Protein AF-A0A920T7Y5-F1 (afdb_monomer)

Mean predicted aligned error: 17.21 Å

Foldseek 3Di:
DVVVVVVVVDDDDPPDDDDDDDDDDDDDPQQDDDPNHRPDPDDPCCVPDPVNVVLVSCVSVVNDDPVSDDDDDDDDADEPVRDDPVVQVVAPAWDQDPQRDTGRPNCCVHCPVVHVDDDDDDPDSDPVVVVVVVD

Sequence (135 aa):
MIETYLERLGHCGPEGCSVPGAIDQLVAPELPVLAGQPIVPQGPDVAADPLALEFFQRGLAEDLDPSDVFRITITSFLDAYNFDVRRVMKCCIHHVLPSGHVIPFCAYNVLYREGHLPLPTLDRPAELTADAAKN

pLDDT: mean 71.96, std 22.18, range [31.41, 95.69]

Secondary structure (DSSP, 8-state):
-HHHHHHTT----SS-----------------EETTEE----STTTTT-HHHHHHHHHHHTT---TTT-----------TTT--HHHHTT---EEE-TTS-EEEHHHIIIIITTTSSPPPPPSS--THHHHTT--

Structure (mmCIF, N/CA/C/O backbone):
data_AF-A0A920T7Y5-F1
#
_entry.id   AF-A0A920T7Y5-F1
#
loop_
_atom_site.group_PDB
_atom_site.id
_atom_site.type_symbol
_atom_site.label_atom_id
_atom_site.label_alt_id
_atom_site.label_comp_id
_atom_site.label_asym_id
_atom_site.label_entity_id
_atom_site.label_seq_id
_atom_site.pdbx_PDB_ins_code
_atom_site.Cartn_x
_atom_site.Cartn_y
_atom_site.Cartn_z
_atom_site.occupancy
_atom_site.B_iso_or_equiv
_atom_site.auth_seq_id
_atom_site.auth_comp_id
_atom_site.auth_asym_id
_atom_site.auth_atom_id
_atom_site.pdbx_PDB_model_num
ATOM 1 N N . MET A 1 1 ? 0.646 -2.146 25.318 1.00 46.41 1 MET A N 1
ATOM 2 C CA . MET A 1 1 ? -0.607 -2.544 24.631 1.00 46.41 1 MET A CA 1
ATOM 3 C C . MET A 1 1 ? -0.336 -3.153 23.252 1.00 46.41 1 MET A C 1
ATOM 5 O O . MET A 1 1 ? -0.899 -4.197 22.968 1.00 46.41 1 MET A O 1
ATOM 9 N N . ILE A 1 2 ? 0.566 -2.586 22.432 1.00 37.00 2 ILE A N 1
ATOM 10 C CA . ILE A 1 2 ? 1.035 -3.221 21.177 1.00 37.00 2 ILE A CA 1
ATOM 11 C C . ILE A 1 2 ? 1.858 -4.496 21.434 1.00 37.00 2 ILE A C 1
ATOM 13 O O . ILE A 1 2 ? 1.658 -5.492 20.749 1.00 37.00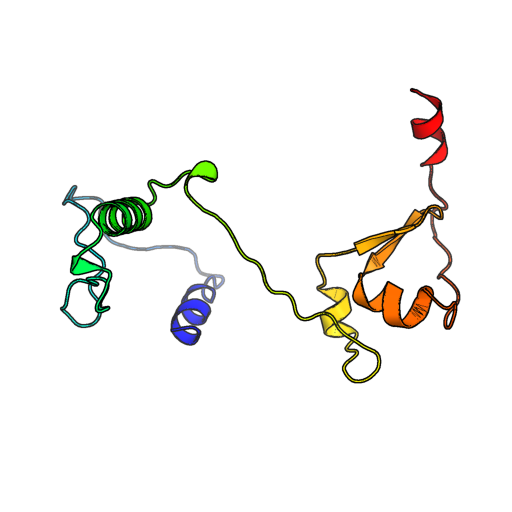 2 ILE A O 1
ATOM 17 N N . GLU A 1 3 ? 2.727 -4.503 22.449 1.00 38.19 3 GLU A N 1
ATOM 18 C CA . GLU A 1 3 ? 3.562 -5.677 22.770 1.00 38.19 3 GLU A CA 1
ATOM 19 C C . GLU A 1 3 ? 2.720 -6.901 23.167 1.00 38.19 3 GLU A C 1
ATOM 21 O O . GLU A 1 3 ? 2.929 -7.992 22.650 1.00 38.19 3 GLU A O 1
ATOM 26 N N . THR A 1 4 ? 1.661 -6.693 23.952 1.00 44.34 4 THR A N 1
ATOM 27 C CA . THR A 1 4 ? 0.722 -7.746 24.378 1.00 44.34 4 THR A CA 1
ATOM 28 C C . THR A 1 4 ? -0.064 -8.367 23.213 1.00 44.34 4 THR A C 1
ATOM 30 O O . THR A 1 4 ? -0.460 -9.529 23.274 1.00 44.34 4 THR A O 1
ATOM 33 N N . TYR A 1 5 ? -0.300 -7.608 22.135 1.00 45.44 5 TYR A N 1
ATOM 34 C CA . TYR A 1 5 ? -0.969 -8.112 20.930 1.00 45.44 5 TYR A CA 1
ATOM 35 C C . TYR A 1 5 ? -0.029 -8.980 20.081 1.00 45.44 5 TYR A C 1
ATOM 37 O O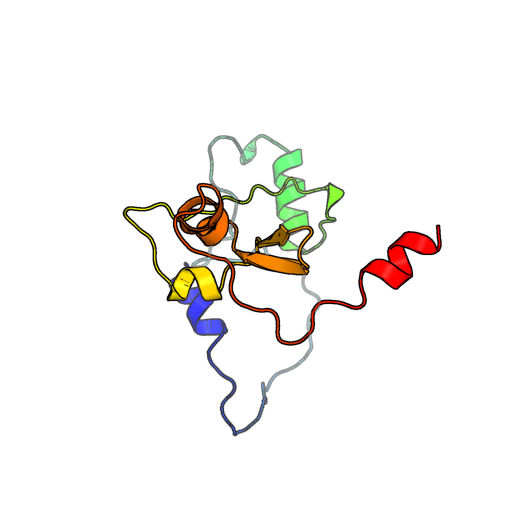 . TYR A 1 5 ? -0.451 -9.985 19.511 1.00 45.44 5 TYR A O 1
ATOM 45 N N . LEU A 1 6 ? 1.261 -8.632 20.044 1.00 46.75 6 LEU A N 1
ATOM 46 C CA . LEU A 1 6 ? 2.276 -9.381 19.302 1.00 46.75 6 LEU A CA 1
ATOM 47 C C . LEU A 1 6 ? 2.651 -10.705 19.989 1.00 46.75 6 LEU A C 1
ATOM 49 O O . LEU A 1 6 ? 2.963 -11.673 19.299 1.00 46.75 6 LEU A O 1
ATOM 53 N N . GLU A 1 7 ? 2.541 -10.793 21.317 1.00 45.72 7 GLU A N 1
ATOM 54 C CA . GLU A 1 7 ? 2.792 -12.029 22.079 1.00 45.72 7 GLU A CA 1
ATOM 55 C C . GLU A 1 7 ? 1.742 -13.130 21.829 1.00 45.72 7 GLU A C 1
ATOM 57 O O . GLU A 1 7 ? 2.065 -14.319 21.865 1.00 45.72 7 GLU A O 1
ATOM 62 N N . ARG A 1 8 ? 0.491 -12.762 21.507 1.00 53.84 8 ARG A N 1
ATOM 63 C CA . ARG A 1 8 ? -0.603 -13.720 21.243 1.00 53.84 8 ARG A CA 1
ATOM 64 C C . ARG A 1 8 ? -0.558 -14.375 19.861 1.00 53.84 8 ARG A C 1
ATOM 66 O O . ARG A 1 8 ? -1.186 -15.410 19.669 1.00 53.84 8 ARG A O 1
ATOM 73 N N . LEU A 1 9 ? 0.194 -13.821 18.911 1.00 51.81 9 LEU A N 1
ATOM 74 C CA . LEU A 1 9 ? 0.329 -14.374 17.553 1.00 51.81 9 LEU A CA 1
ATOM 75 C C . LEU A 1 9 ? 1.462 -15.413 17.433 1.00 51.81 9 LEU A C 1
ATOM 77 O O . LEU A 1 9 ? 1.738 -15.903 16.340 1.00 51.81 9 LEU A O 1
ATOM 81 N N . GLY A 1 10 ? 2.137 -15.733 18.542 1.00 46.94 10 GLY A N 1
ATOM 82 C CA . GLY A 1 10 ? 3.460 -16.349 18.519 1.00 46.94 10 GLY A CA 1
ATOM 83 C C . GLY A 1 10 ? 3.591 -17.829 18.867 1.00 46.94 10 GLY A C 1
ATOM 84 O O . GLY A 1 10 ? 4.730 -18.243 19.028 1.00 46.94 10 GLY A O 1
ATOM 85 N N . HIS A 1 11 ? 2.536 -18.639 19.024 1.00 46.22 11 HIS A N 1
ATOM 86 C CA . HIS A 1 11 ? 2.742 -20.036 19.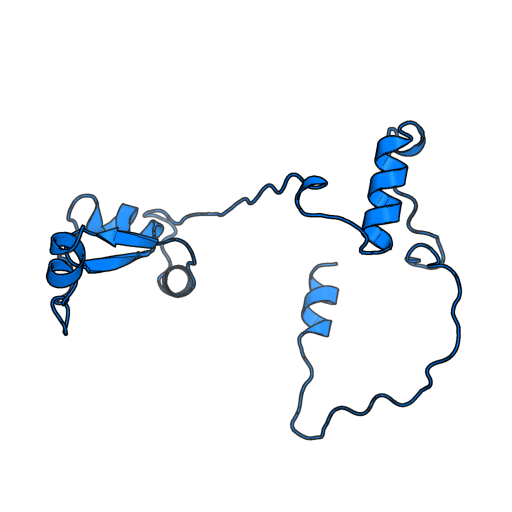456 1.00 46.22 11 HIS A CA 1
ATOM 87 C C . HIS A 1 11 ? 1.811 -21.052 18.782 1.00 46.22 11 HIS A C 1
ATOM 89 O O . HIS A 1 11 ? 0.771 -21.427 19.312 1.00 46.22 11 HIS A O 1
ATOM 95 N N . CYS A 1 12 ? 2.258 -21.575 17.640 1.00 44.19 12 CYS A N 1
ATOM 96 C CA . CYS A 1 12 ? 1.999 -22.958 17.237 1.00 44.19 12 CYS A CA 1
ATOM 97 C C . CYS A 1 12 ? 3.350 -23.590 16.886 1.00 44.19 12 CYS A C 1
ATOM 99 O O . CYS A 1 12 ? 3.848 -23.465 15.769 1.00 44.19 12 CYS A O 1
ATOM 101 N N . GLY A 1 13 ? 3.983 -24.189 17.896 1.00 53.19 13 GLY A N 1
ATOM 102 C CA . GLY A 1 13 ? 5.089 -25.124 17.707 1.00 53.19 13 GLY A CA 1
ATOM 103 C C . GLY A 1 13 ? 4.567 -26.519 17.330 1.00 53.19 13 GLY A C 1
ATOM 104 O O . GLY A 1 13 ? 3.360 -26.749 17.359 1.00 53.19 13 GLY A O 1
ATOM 105 N N . PRO A 1 14 ? 5.455 -27.463 16.983 1.00 43.53 14 PRO A N 1
ATOM 106 C CA . PRO A 1 14 ? 5.099 -28.733 16.337 1.00 43.53 14 PRO A CA 1
ATOM 107 C C . PRO A 1 14 ? 4.342 -29.737 17.230 1.00 43.53 14 PRO A C 1
ATOM 109 O O . PRO A 1 14 ? 3.916 -30.778 16.741 1.00 43.53 14 PRO A O 1
ATOM 112 N N . GLU A 1 15 ? 4.129 -29.430 18.509 1.00 40.38 15 GLU A N 1
ATOM 113 C CA . GLU A 1 15 ? 3.495 -30.305 19.505 1.00 40.38 15 GLU A CA 1
ATOM 114 C C . GLU A 1 15 ? 2.071 -29.821 19.851 1.00 40.38 15 GLU A C 1
ATOM 116 O O . GLU A 1 15 ? 1.777 -29.548 21.006 1.00 40.38 15 GLU A O 1
ATOM 121 N N . GLY A 1 16 ? 1.191 -29.700 18.848 1.00 47.59 16 GLY A N 1
ATOM 122 C CA . GLY A 1 16 ? -0.275 -29.702 19.009 1.00 47.59 16 GLY A CA 1
ATOM 123 C C . GLY A 1 16 ? -0.957 -28.581 19.824 1.00 47.59 16 GLY A C 1
ATOM 124 O O . GLY A 1 16 ? -0.403 -27.937 20.707 1.00 47.59 16 GLY A O 1
ATOM 125 N N . CYS A 1 17 ? -2.245 -28.372 19.540 1.00 50.78 17 CYS A N 1
ATOM 126 C CA . CYS A 1 17 ? -3.127 -27.518 20.335 1.00 50.78 17 CYS A CA 1
ATOM 127 C C . CYS A 1 17 ? -3.876 -28.372 21.363 1.00 50.78 17 CYS A C 1
ATOM 129 O O . CYS A 1 17 ? -4.821 -29.076 21.008 1.00 50.78 17 CYS A O 1
ATOM 131 N N . SER A 1 18 ? -3.510 -28.280 22.639 1.00 41.50 18 SER A N 1
ATOM 132 C CA . SER A 1 18 ? -4.379 -28.726 23.730 1.00 41.50 18 SER A CA 1
ATOM 133 C C . SER A 1 18 ? -4.508 -27.621 24.767 1.00 41.50 18 SER A C 1
ATOM 135 O O . SER A 1 18 ? -3.546 -27.307 25.466 1.00 41.50 18 SER A O 1
ATOM 137 N N . VAL A 1 19 ? -5.707 -27.058 24.891 1.00 46.41 19 VAL A N 1
ATOM 138 C CA . VAL A 1 19 ? -6.106 -26.289 26.074 1.00 46.41 19 VAL A CA 1
ATOM 139 C C . VAL A 1 19 ? -6.954 -27.221 26.945 1.00 46.41 19 VAL A C 1
ATOM 141 O O . VAL A 1 19 ? -7.969 -27.721 26.457 1.00 46.41 19 VAL A O 1
ATOM 144 N N . PRO A 1 20 ? -6.566 -27.511 28.198 1.00 37.44 20 PRO A N 1
ATOM 145 C CA . PRO A 1 20 ? -7.435 -28.206 29.132 1.00 37.44 20 PRO A CA 1
ATOM 146 C C . PRO A 1 20 ? -8.360 -27.193 29.817 1.00 37.44 20 PRO A C 1
ATOM 148 O O . PRO A 1 20 ? -7.882 -26.219 30.393 1.00 37.44 20 PRO A O 1
ATOM 151 N N . GLY A 1 21 ? -9.669 -27.457 29.809 1.00 35.00 21 GLY A N 1
ATOM 152 C CA . GLY A 1 21 ? -10.597 -26.838 30.763 1.00 35.00 21 GLY A CA 1
ATOM 153 C C . GLY A 1 21 ? -11.861 -26.226 30.164 1.00 35.00 21 GLY A C 1
ATOM 154 O O . GLY A 1 21 ? -11.905 -25.035 29.901 1.00 35.00 21 GLY A O 1
ATOM 155 N N . ALA A 1 22 ? -12.878 -27.077 30.023 1.00 33.34 22 ALA A N 1
ATOM 156 C CA . ALA A 1 22 ? -14.292 -26.827 30.317 1.00 33.34 22 ALA A CA 1
ATOM 157 C C . ALA A 1 22 ? -14.966 -25.530 29.814 1.00 33.34 22 ALA A C 1
ATOM 159 O O . ALA A 1 22 ? -14.919 -24.469 30.428 1.00 33.34 22 ALA A O 1
ATOM 160 N N . ILE A 1 23 ? -15.758 -25.727 28.761 1.00 42.75 23 ILE A N 1
ATOM 161 C CA . ILE A 1 23 ? -17.143 -25.250 28.652 1.00 42.75 23 ILE A CA 1
ATOM 162 C C . ILE A 1 23 ? -17.902 -25.406 29.984 1.00 42.75 23 ILE A C 1
ATOM 164 O O . ILE A 1 23 ? -18.203 -26.526 30.374 1.00 42.75 23 ILE A O 1
ATOM 168 N N . ASP A 1 24 ? -18.184 -24.301 30.671 1.00 33.12 24 ASP A N 1
ATOM 169 C CA . ASP A 1 24 ? -19.408 -24.080 31.458 1.00 33.12 24 ASP A CA 1
ATOM 170 C C . ASP A 1 24 ? -19.337 -22.702 32.126 1.00 33.12 24 ASP A C 1
ATOM 172 O O . ASP A 1 24 ? -18.622 -22.529 33.108 1.00 33.12 24 ASP A O 1
ATOM 176 N N . GLN A 1 25 ? -20.076 -21.731 31.579 1.00 34.22 25 GLN A N 1
ATOM 177 C CA . GLN A 1 25 ? -20.906 -20.751 32.301 1.00 34.22 25 GLN A CA 1
ATOM 178 C C . GLN A 1 25 ? -21.251 -19.571 31.386 1.00 34.22 25 GLN A C 1
ATOM 180 O O . GLN A 1 25 ? -20.439 -18.695 31.104 1.00 34.22 25 GLN A O 1
ATOM 185 N N . LEU A 1 26 ? -22.513 -19.554 30.953 1.00 42.62 26 LEU A N 1
ATOM 186 C CA . LEU A 1 26 ? -23.209 -18.370 30.461 1.00 42.62 26 LEU A CA 1
ATOM 187 C C . LEU A 1 26 ? -23.341 -17.377 31.624 1.00 42.62 26 LEU A C 1
ATOM 189 O O . LEU A 1 26 ? -24.326 -17.394 32.360 1.00 42.62 26 LEU A O 1
ATOM 193 N N . VAL A 1 27 ? -22.329 -16.540 31.814 1.00 31.41 27 VAL A N 1
ATOM 194 C CA . VAL A 1 27 ? -22.410 -15.325 32.627 1.00 31.41 27 VAL A CA 1
ATOM 195 C C . VAL A 1 27 ? -22.310 -14.165 31.648 1.00 31.41 27 VAL A C 1
ATOM 197 O O . VAL A 1 27 ? -21.506 -14.213 30.717 1.00 31.41 27 VAL A O 1
ATOM 200 N N . ALA A 1 28 ? -23.196 -13.178 31.808 1.00 40.72 28 ALA A N 1
ATOM 201 C CA . ALA A 1 28 ? -23.207 -11.943 31.024 1.00 40.72 28 ALA A CA 1
ATOM 202 C C . ALA A 1 28 ? -21.774 -11.422 30.824 1.00 40.72 28 ALA A C 1
ATOM 204 O O . ALA A 1 28 ? -20.981 -11.559 31.758 1.00 40.72 28 ALA A O 1
ATOM 205 N N . PRO A 1 29 ? -21.419 -10.846 29.658 1.00 41.53 29 PRO A N 1
ATOM 206 C CA . PRO A 1 29 ? -20.064 -10.369 29.448 1.00 41.53 29 PRO A CA 1
ATOM 207 C C . PRO A 1 29 ? -19.790 -9.269 30.473 1.00 41.53 29 PRO A C 1
ATOM 209 O O . PRO A 1 29 ? -20.264 -8.139 30.348 1.00 41.53 29 PRO A O 1
ATOM 212 N N . GLU A 1 30 ? -19.061 -9.618 31.532 1.00 45.19 30 GLU A N 1
ATOM 213 C CA . GLU A 1 30 ? -18.461 -8.626 32.397 1.00 45.19 30 GLU A CA 1
ATOM 214 C C . GLU A 1 30 ? -17.538 -7.812 31.498 1.00 45.19 30 GLU A C 1
ATOM 216 O O . GLU A 1 30 ? -16.669 -8.364 30.815 1.00 45.19 30 GLU A O 1
ATOM 221 N N . LEU A 1 31 ? -17.799 -6.503 31.437 1.00 48.41 31 LEU A N 1
ATOM 222 C CA . LEU A 1 31 ? -16.973 -5.538 30.720 1.00 48.41 31 LEU A CA 1
ATOM 223 C C . LEU A 1 31 ? -15.501 -5.888 30.967 1.00 48.41 31 LEU A C 1
ATOM 225 O O . LEU A 1 31 ? -15.138 -6.082 32.131 1.00 48.41 31 LEU A O 1
ATOM 229 N N . PRO A 1 32 ? -14.655 -5.989 29.924 1.00 50.38 32 PRO A N 1
ATOM 230 C CA . PRO A 1 32 ? -13.290 -6.450 30.094 1.00 50.38 32 PRO A CA 1
ATOM 231 C C . PRO A 1 32 ? -12.611 -5.641 31.194 1.00 50.38 32 PRO A C 1
ATOM 233 O O . PRO A 1 32 ? -12.715 -4.418 31.251 1.00 50.38 32 PRO A O 1
ATOM 236 N N . VAL A 1 33 ? -11.986 -6.353 32.123 1.00 51.12 33 VAL A N 1
ATOM 237 C CA . VAL A 1 33 ? -11.423 -5.790 33.345 1.00 51.12 33 VAL A CA 1
ATOM 238 C C . VAL A 1 33 ? -9.924 -5.606 33.127 1.00 51.12 33 VAL A C 1
ATOM 240 O O . VAL A 1 33 ? -9.198 -6.586 32.958 1.00 51.12 33 VAL A O 1
ATOM 243 N N . LEU A 1 34 ? -9.431 -4.366 33.143 1.00 46.94 34 LEU A N 1
ATOM 244 C CA . LEU A 1 34 ? -7.992 -4.090 33.181 1.00 46.94 34 LEU A CA 1
ATOM 245 C C . LEU A 1 34 ? -7.605 -3.784 34.631 1.00 46.94 34 LEU A C 1
ATOM 247 O O . LEU A 1 34 ? -8.121 -2.843 35.226 1.00 46.94 34 LEU A O 1
ATOM 251 N N . ALA A 1 35 ? -6.708 -4.587 35.209 1.00 48.94 35 ALA A N 1
ATOM 252 C CA . ALA A 1 35 ? -6.211 -4.413 36.582 1.00 48.94 35 ALA A CA 1
ATOM 253 C C . ALA A 1 35 ? -7.306 -4.376 37.677 1.00 48.94 35 ALA A C 1
ATOM 255 O O . ALA A 1 35 ? -7.227 -3.596 38.622 1.00 48.94 35 ALA A O 1
ATOM 256 N N . GLY A 1 36 ? -8.330 -5.229 37.568 1.00 52.97 36 GLY A N 1
ATOM 257 C CA . GLY A 1 36 ? -9.387 -5.342 38.584 1.00 52.97 36 GLY A CA 1
ATOM 258 C C . GLY A 1 36 ? -10.448 -4.237 38.539 1.00 52.97 36 GLY A C 1
ATOM 259 O O . GLY A 1 36 ? -11.305 -4.197 39.418 1.00 52.97 36 GLY A O 1
ATOM 260 N N . GLN A 1 37 ? -10.422 -3.360 37.531 1.00 47.78 37 GLN A N 1
ATOM 261 C CA . GLN A 1 37 ? -11.482 -2.385 37.285 1.00 47.78 37 GLN A CA 1
ATOM 262 C C . GLN A 1 37 ? -12.186 -2.659 35.951 1.00 47.78 37 GLN A C 1
ATOM 264 O O . GLN A 1 37 ? -11.498 -2.965 34.970 1.00 47.78 37 GLN A O 1
ATOM 269 N N . PRO A 1 38 ? -13.527 -2.539 35.884 1.00 50.88 38 PRO A N 1
ATOM 270 C CA . PRO A 1 38 ? -14.234 -2.557 34.610 1.00 50.88 38 PRO A CA 1
ATOM 271 C C . PRO A 1 38 ? -13.627 -1.491 33.697 1.00 50.88 38 PRO A C 1
ATOM 273 O O . PRO A 1 38 ? -13.408 -0.360 34.145 1.00 50.88 38 PRO A O 1
ATOM 276 N N . ILE A 1 39 ? -13.359 -1.821 32.430 1.00 54.09 39 ILE A N 1
ATOM 277 C CA . ILE A 1 39 ? -13.038 -0.811 31.419 1.00 54.09 39 ILE A CA 1
ATOM 278 C C . ILE A 1 39 ? -14.319 -0.012 31.169 1.00 54.09 39 ILE A C 1
ATOM 280 O O . ILE A 1 39 ? -15.107 -0.282 30.268 1.00 54.09 39 ILE A O 1
ATOM 284 N N . VAL A 1 40 ? -14.550 0.968 32.032 1.00 55.25 40 VAL A N 1
ATOM 285 C CA . VAL A 1 40 ? -15.468 2.066 31.774 1.00 55.25 40 VAL A CA 1
ATOM 286 C C . VAL A 1 40 ? -14.701 3.036 30.881 1.00 55.25 40 VAL A C 1
ATOM 288 O O . VAL A 1 40 ? -13.559 3.361 31.212 1.00 55.25 40 VAL A O 1
ATOM 291 N N . PRO A 1 41 ? -15.260 3.500 29.757 1.00 55.62 41 PRO A N 1
ATOM 292 C CA . PRO A 1 41 ? -14.618 4.548 28.986 1.00 55.62 41 PRO A CA 1
ATOM 293 C C . PRO A 1 41 ? -14.479 5.807 29.859 1.00 55.62 41 PRO A C 1
ATOM 295 O O . PRO A 1 41 ? -15.458 6.462 30.207 1.00 55.62 41 PRO A O 1
ATOM 298 N N . GLN A 1 42 ? -13.249 6.107 30.276 1.00 56.62 42 GLN A N 1
ATOM 299 C CA . GLN A 1 42 ? -12.924 7.251 31.126 1.00 56.62 42 GLN A CA 1
ATOM 300 C C . GLN A 1 42 ? -12.592 8.446 30.222 1.00 56.62 42 GLN A C 1
ATOM 302 O O . GLN A 1 42 ? -11.524 8.504 29.614 1.00 56.62 42 GLN A O 1
ATOM 307 N N . GLY A 1 43 ? -13.515 9.399 30.131 1.00 55.22 43 GLY A N 1
ATOM 308 C CA . GLY A 1 43 ? -13.344 10.684 29.455 1.00 55.22 43 GLY A CA 1
ATOM 309 C C . GLY A 1 43 ? -14.498 11.618 29.831 1.00 55.22 43 GLY A C 1
ATOM 310 O O . GLY A 1 43 ? -15.587 11.115 30.112 1.00 55.22 43 GLY A O 1
ATOM 311 N N . PRO A 1 44 ? -14.289 12.947 29.870 1.00 53.41 44 PRO A N 1
ATOM 312 C CA . PRO A 1 44 ? -15.284 13.909 30.362 1.00 53.41 44 PRO A CA 1
ATOM 313 C C . PRO A 1 44 ? -16.630 13.852 29.617 1.00 53.41 44 PRO A C 1
ATOM 315 O O . PRO A 1 44 ? -17.644 14.243 30.187 1.00 53.41 44 PRO A O 1
ATOM 318 N N . ASP A 1 45 ? -16.651 13.284 28.408 1.00 55.41 45 ASP A N 1
ATOM 319 C CA . ASP A 1 45 ? -17.827 13.258 27.536 1.00 55.41 45 ASP A CA 1
ATOM 320 C C . ASP A 1 45 ? -18.510 11.877 27.444 1.00 55.41 45 ASP A C 1
ATOM 322 O O . ASP A 1 45 ? -19.654 11.789 27.004 1.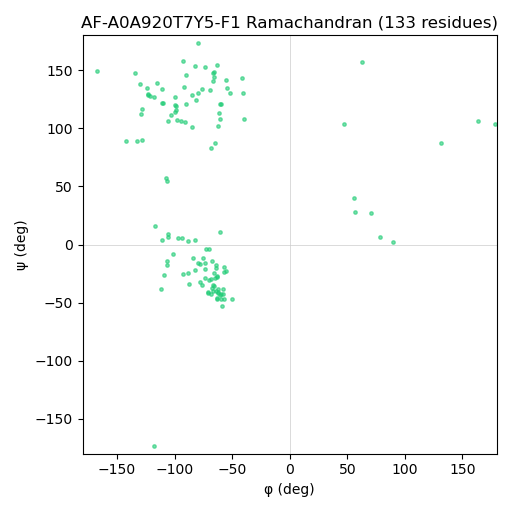00 55.41 45 ASP A O 1
ATOM 326 N N . VAL A 1 46 ? -17.868 10.781 27.883 1.00 54.69 46 VAL A N 1
ATOM 327 C CA . VAL A 1 46 ? -18.421 9.422 27.664 1.00 54.69 46 VAL A CA 1
ATOM 328 C C . VAL A 1 46 ? -19.477 9.030 28.700 1.00 54.69 46 VAL A C 1
ATOM 330 O O . VAL A 1 46 ? -20.336 8.197 28.434 1.00 54.69 46 VAL A O 1
ATOM 333 N N . ALA A 1 47 ? -19.476 9.673 29.869 1.00 56.06 47 ALA A N 1
ATOM 334 C CA . ALA A 1 47 ? -20.531 9.488 30.866 1.00 56.06 47 ALA A CA 1
ATOM 335 C C . ALA A 1 47 ? -21.847 10.210 30.501 1.00 56.06 47 ALA A C 1
ATOM 337 O O . ALA A 1 47 ? -22.863 9.971 31.151 1.00 56.06 47 ALA A O 1
ATOM 338 N N . ALA A 1 48 ? -21.833 11.098 29.497 1.00 62.62 48 ALA A N 1
ATOM 339 C CA . ALA A 1 48 ? -22.963 11.965 29.159 1.00 62.62 48 ALA A CA 1
ATOM 340 C C . ALA A 1 48 ? -23.708 11.565 27.872 1.00 62.62 48 ALA A C 1
ATOM 342 O O . ALA A 1 48 ? -24.843 12.007 27.690 1.00 62.62 48 ALA A O 1
ATOM 343 N N . ASP A 1 49 ? -23.112 10.741 27.001 1.00 78.69 49 ASP A N 1
ATOM 344 C CA . ASP A 1 49 ? -23.722 10.347 25.727 1.00 78.69 49 ASP A CA 1
ATOM 345 C C . ASP A 1 49 ? -24.244 8.891 25.760 1.00 78.69 49 ASP A C 1
ATOM 347 O O . ASP A 1 49 ? -23.449 7.944 25.705 1.00 78.69 49 ASP A O 1
ATOM 351 N N . PRO A 1 50 ? -25.574 8.681 25.836 1.00 80.12 50 PRO A N 1
ATOM 352 C CA . PRO A 1 50 ? -26.164 7.344 25.861 1.00 80.12 50 PRO A CA 1
ATOM 353 C C . PRO A 1 50 ? -25.903 6.544 24.575 1.00 80.12 50 PRO A C 1
ATOM 355 O O . PRO A 1 50 ? -25.813 5.320 24.647 1.00 80.12 50 PRO A O 1
ATOM 358 N N . LEU A 1 51 ? -25.729 7.207 23.425 1.00 85.38 51 LEU A N 1
ATOM 359 C CA . LEU A 1 51 ? -25.437 6.536 22.155 1.00 85.38 51 LEU A CA 1
ATOM 360 C C . LEU A 1 51 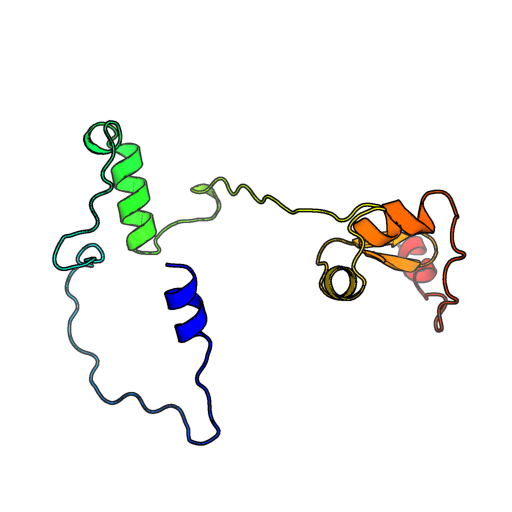? -24.015 5.963 22.151 1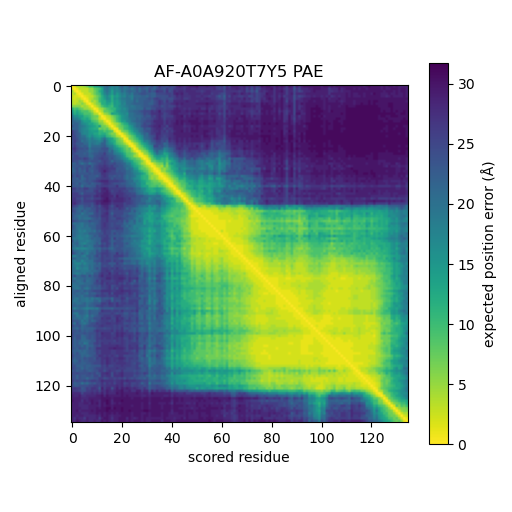.00 85.38 51 LEU A C 1
ATOM 362 O O . LEU A 1 51 ? -23.788 4.839 21.701 1.00 85.38 51 LEU A O 1
ATOM 366 N N . ALA A 1 52 ? -23.054 6.720 22.685 1.00 83.38 52 ALA A N 1
ATOM 367 C CA . ALA A 1 52 ? -21.673 6.267 22.803 1.00 83.38 52 ALA A CA 1
ATOM 368 C C . ALA A 1 52 ? -21.567 5.037 23.717 1.00 83.38 52 ALA A C 1
ATOM 370 O O . ALA A 1 52 ? -20.862 4.082 23.389 1.00 83.38 52 ALA A O 1
ATOM 371 N N . LEU A 1 53 ? -22.293 5.029 24.842 1.00 84.12 53 LEU A N 1
ATOM 372 C CA . LEU A 1 53 ? -22.305 3.893 25.763 1.00 84.12 53 LEU A CA 1
ATOM 373 C C . LEU A 1 53 ? -22.871 2.624 25.107 1.00 84.12 53 LEU A C 1
ATOM 375 O O . LEU A 1 53 ? -22.259 1.562 25.228 1.00 84.12 53 LEU A O 1
ATOM 379 N N . GLU A 1 54 ? -23.993 2.739 24.393 1.00 86.50 54 GLU A N 1
ATOM 380 C CA . GLU A 1 54 ? -24.594 1.627 23.647 1.00 86.50 54 GLU A CA 1
ATOM 381 C C . GLU A 1 54 ? -23.623 1.072 22.597 1.00 86.50 54 GLU A C 1
ATOM 383 O O . GLU A 1 54 ? -23.395 -0.137 22.538 1.00 86.50 54 GLU A O 1
ATOM 388 N N . PHE A 1 55 ? -22.984 1.953 21.821 1.00 88.06 55 PHE A N 1
ATOM 389 C CA . PHE A 1 55 ? -21.992 1.562 20.821 1.00 88.06 55 PHE A CA 1
ATOM 390 C C . PHE A 1 55 ? -20.841 0.753 21.436 1.00 88.06 55 PHE A C 1
ATOM 392 O O . PHE A 1 55 ? -20.481 -0.304 20.917 1.00 88.06 55 PHE A O 1
ATOM 399 N N . PHE A 1 56 ? -20.275 1.208 22.561 1.00 86.62 56 PHE A N 1
ATOM 400 C CA . PHE A 1 56 ? -19.184 0.486 23.221 1.00 86.62 56 PHE A CA 1
ATOM 401 C C . PHE A 1 56 ? -19.637 -0.851 23.815 1.00 86.62 56 PHE A C 1
ATOM 403 O O . PHE A 1 56 ? -18.888 -1.821 23.732 1.00 86.62 56 PHE A O 1
ATOM 410 N N . GLN A 1 57 ? -20.847 -0.935 24.378 1.00 87.12 57 GLN A N 1
ATOM 411 C CA . GLN A 1 57 ? -21.403 -2.196 24.884 1.00 87.12 57 GLN A CA 1
ATOM 412 C C . GLN A 1 57 ? -21.591 -3.219 23.761 1.00 87.12 57 GLN A C 1
ATOM 414 O O . GLN A 1 57 ? -21.141 -4.357 23.892 1.00 87.12 57 GLN A O 1
ATOM 419 N N . ARG A 1 58 ? -22.182 -2.795 22.640 1.00 89.81 58 ARG A N 1
ATOM 420 C CA . ARG A 1 58 ? -22.334 -3.619 21.436 1.00 89.81 58 ARG A CA 1
ATOM 421 C C . ARG A 1 58 ? -20.980 -4.049 20.873 1.00 89.81 58 ARG A C 1
ATOM 423 O O . ARG A 1 58 ? -20.778 -5.223 20.590 1.00 89.81 58 ARG A O 1
ATOM 430 N N . GLY A 1 59 ? -20.011 -3.135 20.806 1.00 89.88 59 GLY A N 1
ATOM 431 C CA . GLY A 1 59 ? -18.651 -3.442 20.353 1.00 89.88 59 GLY A CA 1
ATOM 432 C C . GLY A 1 59 ? -17.915 -4.450 21.234 1.00 89.88 59 GLY A C 1
ATOM 433 O O . GLY A 1 59 ? -17.218 -5.319 20.720 1.00 89.88 59 GLY A O 1
ATOM 434 N N . LEU A 1 60 ? -18.096 -4.370 22.552 1.00 89.25 60 LEU A N 1
ATOM 435 C CA . LEU A 1 60 ? -17.541 -5.329 23.510 1.00 89.25 60 LEU A CA 1
ATOM 436 C C . LEU A 1 60 ? -18.211 -6.705 23.436 1.00 89.25 60 LEU A C 1
ATOM 438 O O . LEU A 1 60 ? -17.553 -7.708 23.697 1.00 89.25 60 LEU A O 1
ATOM 442 N N . ALA A 1 61 ? -19.492 -6.749 23.075 1.00 91.25 61 ALA A N 1
ATOM 443 C CA . ALA A 1 61 ? -20.241 -7.979 22.835 1.00 91.25 61 ALA A CA 1
ATOM 444 C C . ALA A 1 61 ? -20.015 -8.570 21.428 1.00 91.25 61 ALA A C 1
ATOM 446 O O . ALA A 1 61 ? -20.654 -9.562 21.091 1.00 91.25 61 ALA A O 1
ATOM 447 N N . GLU A 1 62 ? -19.131 -7.967 20.620 1.00 89.62 62 GLU A N 1
ATOM 448 C CA . GLU A 1 62 ? -18.910 -8.314 19.207 1.00 89.62 62 GLU A CA 1
ATOM 449 C C . GLU A 1 62 ? -20.194 -8.230 18.344 1.00 89.62 62 GLU A C 1
ATOM 451 O O . GLU A 1 62 ? -20.311 -8.892 17.317 1.00 89.62 62 GLU A O 1
ATOM 456 N N . ASP A 1 63 ? -21.142 -7.370 18.735 1.00 92.44 63 ASP A N 1
ATOM 457 C CA . ASP A 1 63 ? -22.463 -7.163 18.116 1.00 92.44 63 ASP A CA 1
ATOM 458 C C . ASP A 1 63 ? -22.529 -5.834 17.328 1.00 92.44 63 ASP A C 1
ATOM 460 O O . ASP A 1 63 ? -23.358 -4.951 17.578 1.00 92.44 63 ASP A O 1
ATOM 464 N N . LEU A 1 64 ? -21.591 -5.646 16.395 1.00 91.75 64 LEU A N 1
ATOM 465 C CA . LEU A 1 64 ? -21.536 -4.479 15.506 1.00 91.75 64 LEU A CA 1
ATOM 466 C C . LEU A 1 64 ? -21.527 -4.904 14.040 1.00 91.75 64 LEU A C 1
ATOM 468 O O . LEU A 1 64 ? -20.726 -5.749 13.635 1.00 91.75 64 LEU A O 1
ATOM 472 N N . ASP A 1 65 ? -22.338 -4.227 13.231 1.00 92.44 65 ASP A N 1
ATOM 473 C CA . ASP A 1 65 ? -22.328 -4.374 11.782 1.00 92.44 65 ASP A CA 1
ATOM 474 C C . ASP A 1 65 ? -21.404 -3.336 11.122 1.00 92.44 65 ASP A C 1
ATOM 476 O O . ASP A 1 65 ? -21.156 -2.256 11.669 1.00 92.44 65 ASP A O 1
ATOM 480 N N . PRO A 1 66 ? -20.926 -3.580 9.886 1.00 90.56 66 PRO A N 1
ATOM 481 C CA . PRO A 1 66 ? -20.169 -2.587 9.124 1.00 90.56 66 PRO A CA 1
ATOM 482 C C . PRO A 1 66 ? -20.891 -1.242 8.935 1.00 90.56 66 PRO A C 1
ATOM 484 O O . PRO A 1 66 ? -20.230 -0.235 8.694 1.00 90.56 66 PRO A O 1
ATOM 487 N N . SER A 1 67 ? -22.226 -1.209 9.027 1.00 92.00 67 SER A N 1
ATOM 488 C CA . SER A 1 67 ? -23.029 0.021 8.983 1.00 92.00 67 SER A CA 1
ATOM 489 C C . SER A 1 67 ? -22.942 0.865 10.255 1.00 92.00 67 SER A C 1
ATOM 491 O O . SER A 1 67 ? -23.208 2.062 10.190 1.00 92.00 67 SER A O 1
ATOM 493 N N . ASP A 1 68 ? -22.560 0.270 11.387 1.00 90.25 68 ASP A N 1
ATOM 494 C CA . ASP A 1 68 ? -22.439 0.960 12.676 1.00 90.25 68 ASP A CA 1
ATOM 495 C C . ASP A 1 68 ? -21.085 1.664 12.842 1.00 90.25 68 ASP A C 1
ATOM 497 O O . ASP A 1 68 ? -20.890 2.446 13.773 1.00 90.25 68 ASP A O 1
ATOM 501 N N . VAL A 1 69 ? -20.120 1.382 11.959 1.00 89.38 69 VAL A N 1
ATOM 502 C CA . VAL A 1 69 ? -18.732 1.829 12.105 1.00 89.38 69 VAL A CA 1
ATOM 503 C C . VAL A 1 69 ? -18.257 2.641 10.905 1.00 89.38 69 VAL A C 1
ATOM 505 O O . VAL A 1 69 ? -18.301 2.213 9.754 1.00 89.38 69 VAL A O 1
ATOM 508 N N . PHE A 1 70 ? -17.689 3.814 11.180 1.00 90.62 70 PHE A N 1
ATOM 509 C CA . PHE A 1 70 ? -16.937 4.579 10.191 1.00 90.62 70 PHE A CA 1
ATOM 510 C C . PHE A 1 70 ? -15.439 4.314 10.364 1.00 90.62 70 PHE A C 1
ATOM 512 O O . PHE A 1 70 ? -14.813 4.770 11.322 1.00 90.62 70 PHE A O 1
ATOM 519 N N . ARG A 1 71 ? -14.842 3.552 9.439 1.00 90.06 71 ARG A N 1
ATOM 520 C CA . ARG A 1 71 ? -13.427 3.167 9.529 1.00 90.06 71 ARG A CA 1
ATOM 521 C C . ARG A 1 71 ? -12.517 4.175 8.831 1.00 90.06 71 ARG A C 1
ATOM 523 O O . ARG A 1 71 ? -12.570 4.330 7.614 1.00 90.06 71 ARG A O 1
ATOM 530 N N . ILE A 1 72 ? -11.594 4.762 9.588 1.00 92.19 72 ILE A N 1
ATOM 531 C CA . ILE A 1 72 ? -10.505 5.591 9.057 1.00 92.19 72 ILE A CA 1
ATOM 532 C C . ILE A 1 72 ? -9.234 4.742 8.992 1.00 92.19 72 ILE A C 1
ATOM 534 O O . ILE A 1 72 ? -8.836 4.129 9.978 1.00 92.19 72 ILE A O 1
ATOM 538 N N . THR A 1 73 ? -8.587 4.692 7.827 1.00 88.81 73 THR A N 1
ATOM 539 C CA . THR A 1 73 ? -7.283 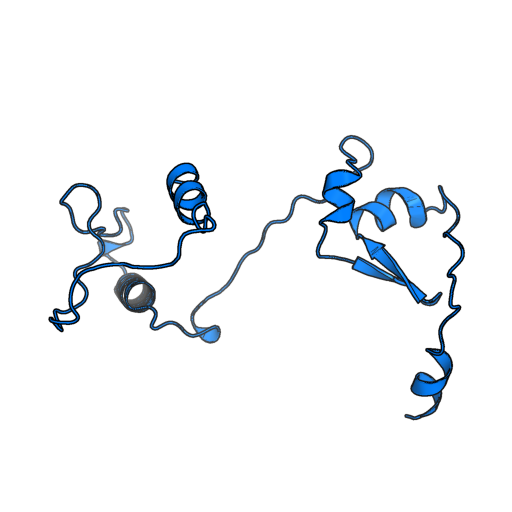4.035 7.653 1.00 88.81 73 THR A CA 1
ATOM 540 C C . THR A 1 73 ? -6.254 5.068 7.227 1.00 88.81 73 THR A C 1
ATOM 542 O O . THR A 1 73 ? -6.460 5.782 6.250 1.00 88.81 73 THR A O 1
ATOM 545 N N . ILE A 1 74 ? -5.137 5.133 7.950 1.00 91.38 74 ILE A N 1
ATOM 546 C CA . ILE A 1 74 ? -4.013 6.014 7.631 1.00 91.38 74 ILE A CA 1
ATOM 547 C C . ILE A 1 74 ? -2.857 5.130 7.175 1.00 91.38 74 ILE A C 1
ATOM 549 O O . ILE A 1 74 ? -2.423 4.235 7.895 1.00 91.38 74 ILE A O 1
ATOM 553 N N . THR A 1 75 ? -2.363 5.359 5.962 1.00 89.12 75 THR A N 1
ATOM 554 C CA . THR A 1 75 ? -1.238 4.611 5.392 1.00 89.12 75 THR A CA 1
ATOM 555 C C . THR A 1 75 ? -0.118 5.577 5.038 1.00 89.12 75 THR A C 1
ATOM 557 O O . THR A 1 75 ? -0.332 6.558 4.332 1.00 89.12 75 THR A O 1
ATOM 560 N N . SER A 1 76 ? 1.090 5.294 5.526 1.00 91.31 76 SER A N 1
ATOM 561 C CA . SER A 1 76 ? 2.294 6.043 5.165 1.00 91.31 76 SER A CA 1
ATOM 562 C C . SER A 1 76 ? 2.869 5.484 3.864 1.00 91.31 76 SER A C 1
ATOM 564 O O . SER A 1 76 ? 3.511 4.427 3.856 1.00 91.31 76 SER A O 1
ATOM 566 N N . PHE A 1 77 ? 2.604 6.188 2.765 1.00 93.75 77 PHE A N 1
ATOM 567 C CA . PHE A 1 77 ? 3.223 5.916 1.471 1.00 93.75 77 PHE A CA 1
ATOM 568 C C . PHE A 1 77 ? 4.683 6.379 1.448 1.00 93.75 77 PHE A C 1
ATOM 570 O O . PHE A 1 77 ? 5.071 7.276 2.195 1.00 93.75 77 PHE A O 1
ATOM 577 N N . LEU A 1 78 ? 5.483 5.727 0.606 1.00 95.69 78 LEU A N 1
ATOM 578 C CA . LEU A 1 78 ? 6.909 6.002 0.447 1.00 95.69 78 LEU A CA 1
ATOM 579 C C . LEU A 1 78 ? 7.133 7.055 -0.643 1.00 95.69 78 LEU A C 1
ATOM 581 O O . LEU A 1 78 ? 6.432 7.057 -1.658 1.00 95.69 78 LEU A O 1
ATOM 585 N N . ASP A 1 79 ? 8.146 7.888 -0.444 1.00 94.69 79 ASP A N 1
ATOM 586 C CA . ASP A 1 79 ? 8.644 8.898 -1.377 1.00 94.69 79 ASP A CA 1
ATOM 587 C C . ASP A 1 79 ? 10.100 8.600 -1.784 1.00 94.69 79 ASP A C 1
ATOM 589 O O . ASP A 1 79 ? 10.651 7.551 -1.448 1.00 94.69 79 ASP A O 1
ATOM 593 N N . ALA A 1 80 ? 10.728 9.514 -2.527 1.00 93.00 80 ALA A N 1
ATOM 594 C CA . ALA A 1 80 ? 12.099 9.359 -3.009 1.00 93.00 80 ALA A CA 1
ATOM 595 C C . ALA A 1 80 ? 13.169 9.332 -1.896 1.00 93.00 80 ALA A C 1
ATOM 597 O O . ALA A 1 80 ? 14.243 8.773 -2.107 1.00 93.00 80 ALA A O 1
ATOM 598 N N . TYR A 1 81 ? 12.905 9.913 -0.721 1.00 94.88 81 TYR A N 1
ATOM 599 C CA . TYR A 1 81 ? 13.867 10.021 0.382 1.00 94.88 81 TYR A CA 1
ATOM 600 C C . TYR A 1 81 ? 13.769 8.870 1.385 1.00 94.88 81 TYR A C 1
ATOM 602 O O . TYR A 1 81 ? 14.748 8.571 2.067 1.00 94.88 81 TYR A O 1
ATOM 610 N N . ASN A 1 82 ? 12.608 8.221 1.493 1.00 94.31 82 ASN A N 1
ATOM 611 C CA . ASN A 1 82 ? 12.375 7.118 2.433 1.00 94.31 82 ASN A CA 1
ATOM 612 C C . ASN A 1 82 ? 12.062 5.774 1.752 1.00 94.31 82 ASN A C 1
ATOM 614 O O . ASN A 1 82 ? 11.585 4.850 2.414 1.00 94.31 82 ASN A O 1
ATOM 618 N N . PHE A 1 83 ? 12.340 5.655 0.452 1.00 94.88 83 PHE A N 1
ATOM 619 C CA . PHE A 1 83 ? 12.025 4.474 -0.345 1.00 94.88 83 PHE A CA 1
ATOM 620 C C . PHE A 1 83 ? 12.714 3.199 0.171 1.00 94.88 83 PHE A C 1
ATOM 622 O O . PHE A 1 83 ? 13.939 3.097 0.187 1.00 94.88 83 PHE A O 1
ATOM 629 N N . ASP A 1 84 ? 11.921 2.186 0.532 1.00 95.31 84 ASP A N 1
ATOM 630 C CA . ASP A 1 84 ? 12.404 0.872 0.973 1.00 95.31 84 ASP A CA 1
ATOM 631 C C . ASP A 1 84 ? 11.726 -0.250 0.177 1.00 95.31 84 ASP A C 1
ATOM 633 O O . ASP A 1 84 ? 10.516 -0.480 0.279 1.00 95.31 84 ASP A O 1
ATOM 637 N N . VAL A 1 85 ? 12.534 -1.003 -0.572 1.00 93.56 85 VAL A N 1
ATOM 638 C CA . VAL A 1 85 ? 12.092 -2.133 -1.397 1.00 93.56 85 VAL A CA 1
ATOM 639 C C . VAL A 1 85 ? 11.374 -3.201 -0.563 1.00 93.56 85 VAL A C 1
ATOM 641 O O . VAL A 1 85 ? 10.361 -3.739 -1.004 1.00 93.56 85 VAL A O 1
ATOM 644 N N . ARG A 1 86 ? 11.819 -3.492 0.666 1.00 95.38 86 ARG A N 1
ATOM 645 C CA . ARG A 1 86 ? 11.182 -4.518 1.513 1.00 95.38 86 ARG A CA 1
ATOM 646 C C . ARG A 1 86 ? 9.767 -4.122 1.923 1.00 95.38 86 ARG A C 1
ATOM 648 O O . ARG A 1 86 ? 8.898 -4.988 2.014 1.00 95.38 86 ARG A O 1
ATOM 655 N N . ARG A 1 87 ? 9.530 -2.826 2.158 1.00 94.38 87 ARG A N 1
ATOM 656 C CA . ARG A 1 87 ? 8.190 -2.282 2.434 1.00 94.38 87 ARG A CA 1
ATOM 657 C C . ARG A 1 87 ? 7.322 -2.294 1.181 1.00 94.38 87 ARG A C 1
ATOM 659 O O . ARG A 1 87 ? 6.161 -2.683 1.263 1.00 94.38 87 ARG A O 1
ATOM 666 N N . VAL A 1 88 ? 7.888 -1.937 0.027 1.00 94.06 88 VAL A N 1
ATOM 667 C CA . VAL A 1 88 ? 7.192 -1.984 -1.270 1.00 94.06 88 VAL A CA 1
ATOM 668 C C . VAL A 1 88 ? 6.684 -3.393 -1.588 1.00 94.06 88 VAL A C 1
ATOM 670 O O . VAL A 1 88 ? 5.529 -3.535 -1.975 1.00 94.06 88 VAL A O 1
ATOM 673 N N . MET A 1 89 ? 7.487 -4.433 -1.342 1.00 92.19 89 MET A N 1
ATOM 674 C CA . MET A 1 89 ? 7.102 -5.836 -1.582 1.00 92.19 89 MET A CA 1
ATOM 675 C C . MET A 1 89 ? 5.927 -6.324 -0.718 1.00 92.19 89 MET A C 1
ATOM 677 O O . MET A 1 89 ? 5.325 -7.347 -1.029 1.00 92.19 89 MET A O 1
ATOM 681 N N . LYS A 1 90 ? 5.604 -5.619 0.373 1.00 92.62 90 LYS A N 1
ATOM 682 C CA . LYS A 1 90 ? 4.478 -5.925 1.273 1.00 92.62 90 LYS A CA 1
ATOM 683 C C . LYS A 1 90 ? 3.305 -4.953 1.108 1.00 92.62 90 LYS A C 1
ATOM 685 O O . LYS A 1 90 ? 2.381 -4.972 1.917 1.00 92.62 90 LYS A O 1
ATOM 690 N N . CYS A 1 91 ? 3.355 -4.058 0.122 1.00 90.25 91 CYS A N 1
ATOM 691 C CA . CYS A 1 91 ? 2.285 -3.097 -0.106 1.00 90.25 91 CYS A CA 1
ATOM 692 C C . CYS A 1 91 ? 1.002 -3.825 -0.528 1.00 90.25 91 CYS A C 1
ATOM 694 O O . CYS A 1 91 ? 1.060 -4.818 -1.242 1.00 90.25 91 CYS A O 1
ATOM 696 N N . CYS A 1 92 ? -0.160 -3.329 -0.104 1.00 91.12 92 CYS A N 1
ATOM 697 C CA . CYS A 1 92 ? -1.465 -3.861 -0.506 1.00 91.12 92 CYS A CA 1
ATOM 698 C C . CYS A 1 92 ? -2.154 -3.016 -1.591 1.00 91.12 92 CYS A C 1
ATOM 700 O O . CYS A 1 92 ? -3.158 -3.446 -2.153 1.00 91.12 92 CYS A O 1
ATOM 702 N N . ILE A 1 93 ? -1.614 -1.839 -1.923 1.00 93.69 93 ILE A N 1
ATOM 703 C CA . ILE A 1 93 ? -2.215 -0.891 -2.869 1.00 93.69 93 ILE A CA 1
ATOM 704 C C . ILE A 1 93 ? -1.366 -0.849 -4.138 1.00 93.69 93 ILE A C 1
ATOM 706 O O . ILE A 1 93 ? -0.179 -0.517 -4.091 1.00 93.69 93 ILE A O 1
ATOM 710 N N . HIS A 1 94 ? -1.985 -1.166 -5.275 1.00 94.88 94 HIS A N 1
ATOM 711 C CA . HIS A 1 94 ? -1.306 -1.316 -6.560 1.00 94.88 94 HIS A CA 1
ATOM 712 C C . HIS A 1 94 ? -2.064 -0.605 -7.679 1.00 94.88 94 HIS A C 1
ATOM 714 O O . HIS A 1 94 ? -3.294 -0.566 -7.686 1.00 94.88 94 HIS A O 1
ATOM 720 N N . HIS A 1 95 ? -1.318 -0.089 -8.651 1.00 94.19 95 HIS A N 1
ATOM 721 C CA . HIS A 1 95 ? -1.850 0.313 -9.943 1.00 94.19 95 HIS A CA 1
ATOM 722 C C . HIS A 1 95 ? -1.747 -0.847 -10.926 1.00 94.19 95 HIS A C 1
ATOM 724 O O . HIS A 1 95 ? -0.705 -1.497 -11.024 1.00 94.19 95 HIS A O 1
ATOM 730 N N . VAL A 1 96 ? -2.824 -1.064 -11.675 1.00 93.94 96 VAL A N 1
ATOM 731 C CA . VAL A 1 96 ? -2.833 -1.948 -12.839 1.00 93.94 96 VAL A CA 1
ATOM 732 C C . VAL A 1 96 ? -2.706 -1.060 -14.069 1.00 93.94 96 VAL A C 1
ATOM 734 O O . VAL A 1 96 ? -3.579 -0.233 -14.333 1.00 93.94 96 VAL A O 1
ATOM 737 N N . LEU A 1 97 ? -1.591 -1.174 -14.784 1.00 91.38 97 LEU A N 1
ATOM 738 C CA . LEU A 1 97 ? -1.365 -0.412 -16.009 1.00 91.38 97 LEU A CA 1
ATOM 739 C C . LEU A 1 97 ? -2.060 -1.100 -17.196 1.00 91.38 97 LEU A C 1
ATOM 741 O O . LEU A 1 97 ? -2.167 -2.328 -17.201 1.00 91.38 97 LEU A O 1
ATOM 745 N N . PRO A 1 98 ? -2.434 -0.357 -18.258 1.00 89.31 98 PRO A N 1
ATOM 746 C CA . PRO A 1 98 ? -2.993 -0.943 -19.483 1.00 89.31 98 PRO A CA 1
ATOM 747 C C . PRO A 1 98 ? -2.085 -1.983 -20.154 1.00 89.31 98 PRO A C 1
ATOM 749 O O . PRO A 1 98 ? -2.560 -2.853 -20.872 1.00 89.31 98 PRO A O 1
ATOM 752 N N . SER A 1 99 ? -0.776 -1.918 -19.903 1.00 88.19 99 SER A N 1
ATOM 753 C CA . SER A 1 99 ? 0.202 -2.908 -20.362 1.00 88.19 99 SER A CA 1
ATOM 754 C C . SER A 1 99 ? 0.135 -4.246 -19.612 1.00 88.19 99 SER A C 1
ATOM 756 O O . SER A 1 99 ? 0.884 -5.155 -19.950 1.00 88.19 99 SER A O 1
ATOM 758 N N . GLY A 1 100 ? -0.712 -4.372 -18.585 1.00 89.00 100 GLY A N 1
ATOM 759 C CA . GLY A 1 100 ? -0.857 -5.573 -17.756 1.00 89.00 100 GLY A CA 1
ATOM 760 C C . GLY A 1 100 ? 0.069 -5.624 -16.537 1.00 89.00 100 GLY A C 1
ATOM 761 O O . GLY A 1 100 ? 0.046 -6.599 -15.791 1.00 89.00 100 GLY A O 1
ATOM 762 N N . HIS A 1 101 ? 0.876 -4.586 -16.300 1.00 91.00 101 HIS A N 1
ATOM 763 C CA . HIS A 1 101 ? 1.755 -4.526 -15.130 1.00 91.00 101 HIS A CA 1
ATOM 764 C C . HIS A 1 101 ? 0.968 -4.200 -13.863 1.00 91.00 101 HIS A C 1
ATOM 766 O O . HIS A 1 101 ? 0.202 -3.236 -13.840 1.00 91.00 101 HIS A O 1
ATOM 772 N N . VAL A 1 102 ? 1.235 -4.945 -12.790 1.00 93.06 102 VAL A N 1
ATOM 773 C CA . VAL A 1 102 ? 0.749 -4.641 -11.439 1.00 93.06 102 VAL A CA 1
ATOM 774 C C . VAL A 1 102 ? 1.904 -4.050 -10.638 1.00 93.06 102 VAL A C 1
ATOM 776 O O . VAL A 1 102 ? 2.880 -4.737 -10.347 1.00 93.06 102 VAL A O 1
ATOM 779 N N 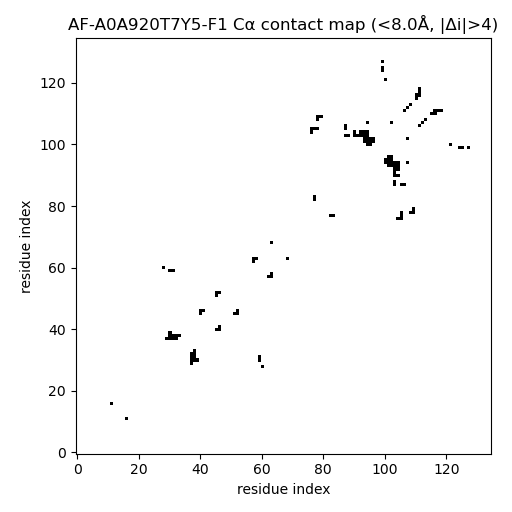. ILE A 1 103 ? 1.813 -2.762 -10.308 1.00 94.06 103 ILE A N 1
ATOM 780 C CA . ILE A 1 103 ? 2.908 -2.002 -9.693 1.00 94.06 103 ILE A CA 1
ATOM 781 C C . ILE A 1 103 ? 2.430 -1.411 -8.364 1.00 94.06 103 ILE A C 1
ATOM 783 O O . ILE A 1 103 ? 1.397 -0.739 -8.346 1.00 94.06 103 ILE A O 1
ATOM 787 N N . PRO A 1 104 ? 3.160 -1.597 -7.247 1.00 95.69 104 PRO A N 1
ATOM 788 C CA . PRO A 1 104 ? 2.814 -0.965 -5.975 1.00 95.69 104 PRO A CA 1
ATOM 789 C C . PRO A 1 104 ? 2.705 0.558 -6.099 1.00 95.69 104 PRO A C 1
ATOM 791 O O . PRO A 1 104 ? 3.528 1.184 -6.768 1.00 95.69 104 PRO A O 1
ATOM 794 N N . PHE A 1 105 ? 1.739 1.170 -5.407 1.00 95.50 105 PHE A N 1
ATOM 795 C CA . PHE A 1 105 ? 1.443 2.607 -5.501 1.00 95.50 105 PHE A CA 1
ATOM 796 C C . PHE A 1 105 ? 2.686 3.493 -5.332 1.00 95.50 105 PHE A C 1
ATOM 798 O O . PHE A 1 105 ? 2.928 4.402 -6.128 1.00 95.50 105 PHE A O 1
ATOM 805 N N . CYS A 1 106 ? 3.505 3.210 -4.313 1.00 95.44 106 CYS A N 1
ATOM 806 C CA . CYS A 1 106 ? 4.704 4.004 -4.044 1.00 95.44 106 CYS A CA 1
ATOM 807 C C . CYS A 1 106 ? 5.758 3.825 -5.144 1.00 95.44 106 CYS A C 1
ATOM 809 O O . CYS A 1 106 ? 6.348 4.798 -5.599 1.00 95.44 106 CYS A O 1
ATOM 811 N N . ALA A 1 107 ? 5.969 2.587 -5.605 1.00 95.50 107 ALA A N 1
ATOM 812 C CA . ALA A 1 107 ? 6.919 2.297 -6.676 1.00 95.50 107 ALA A CA 1
ATOM 813 C C . ALA A 1 107 ? 6.499 2.965 -7.990 1.00 95.50 107 ALA A C 1
ATOM 815 O O . ALA A 1 107 ? 7.338 3.527 -8.684 1.00 95.50 107 ALA A O 1
ATOM 816 N N . TYR A 1 108 ? 5.202 2.965 -8.305 1.00 95.44 108 TYR A N 1
ATOM 817 C CA . TYR A 1 108 ? 4.677 3.670 -9.468 1.00 95.44 108 TYR A CA 1
ATOM 818 C C . TYR A 1 108 ? 4.984 5.168 -9.406 1.00 95.44 108 TYR A C 1
ATOM 820 O O . TYR A 1 108 ? 5.581 5.700 -10.338 1.00 95.44 108 TYR A O 1
ATOM 828 N N . ASN A 1 109 ? 4.633 5.836 -8.303 1.00 94.50 109 ASN A N 1
ATOM 829 C CA . ASN A 1 109 ? 4.816 7.283 -8.180 1.00 94.50 109 ASN A CA 1
ATOM 830 C C . ASN A 1 109 ? 6.286 7.713 -8.156 1.00 94.50 109 ASN A C 1
ATOM 832 O O . ASN A 1 109 ? 6.591 8.772 -8.691 1.00 94.50 109 ASN A O 1
ATOM 836 N N . VAL A 1 110 ? 7.176 6.912 -7.564 1.00 94.88 110 VAL A N 1
ATOM 837 C CA . VAL A 1 110 ? 8.596 7.269 -7.424 1.00 94.88 110 VAL A CA 1
ATOM 838 C C . VAL A 1 110 ? 9.434 6.847 -8.634 1.00 94.88 110 VAL A C 1
ATOM 840 O O . VAL A 1 110 ? 10.380 7.547 -8.968 1.00 94.88 110 VAL A O 1
ATOM 843 N N . LEU A 1 111 ? 9.127 5.725 -9.297 1.00 94.56 111 LEU A N 1
ATOM 844 C CA . LEU A 1 111 ? 10.004 5.154 -10.336 1.00 94.56 111 LEU A CA 1
ATOM 845 C C . LEU A 1 111 ? 9.424 5.228 -11.753 1.00 94.56 111 LEU A C 1
ATOM 847 O O . LEU A 1 111 ? 10.164 5.456 -12.708 1.00 94.56 111 LEU A O 1
ATOM 851 N N . TYR A 1 112 ? 8.117 5.017 -11.913 1.00 94.25 112 TYR A N 1
ATOM 852 C CA . TYR A 1 112 ? 7.529 4.748 -13.233 1.00 94.25 112 TYR A CA 1
ATOM 853 C C . TYR A 1 112 ? 6.674 5.892 -13.778 1.00 94.25 112 TYR A C 1
ATOM 855 O O . TYR A 1 112 ? 6.560 6.032 -14.992 1.00 94.25 112 TYR A O 1
ATOM 863 N N . ARG A 1 113 ? 6.101 6.733 -12.911 1.00 92.75 113 ARG A N 1
ATOM 864 C CA . ARG A 1 113 ? 5.190 7.817 -13.304 1.00 92.75 113 ARG A CA 1
ATOM 865 C C . ARG A 1 113 ? 5.842 8.827 -14.246 1.00 92.75 113 ARG A C 1
ATOM 867 O O . ARG A 1 113 ? 5.215 9.237 -15.215 1.00 92.75 113 ARG A O 1
ATOM 874 N N . GLU A 1 114 ? 7.084 9.206 -13.962 1.00 92.06 114 GLU A N 1
ATOM 875 C CA . GLU A 1 114 ? 7.870 10.125 -14.798 1.00 92.06 114 GLU A CA 1
ATOM 876 C C . GLU A 1 114 ? 8.822 9.388 -15.754 1.00 92.06 114 GLU A C 1
ATOM 878 O O . GLU A 1 114 ? 9.618 10.013 -16.448 1.00 92.06 114 GLU A O 1
ATOM 883 N N . GLY A 1 115 ? 8.752 8.053 -15.807 1.00 89.75 115 GLY A N 1
ATOM 884 C CA . GLY A 1 115 ? 9.588 7.248 -16.696 1.00 89.75 115 GLY A CA 1
ATOM 885 C C . GLY A 1 115 ? 11.067 7.189 -16.304 1.00 89.75 115 GLY A C 1
ATOM 886 O O . GLY A 1 115 ? 11.910 6.989 -17.176 1.00 89.75 115 GLY A O 1
ATOM 887 N N . HIS A 1 116 ? 11.409 7.338 -15.017 1.00 90.44 116 HIS A N 1
ATOM 888 C CA . HIS A 1 116 ? 12.795 7.184 -14.549 1.00 90.44 116 HIS A CA 1
ATOM 889 C C . HIS A 1 116 ? 13.338 5.767 -14.763 1.00 90.44 116 HIS A C 1
ATOM 891 O O . HIS A 1 116 ? 14.547 5.587 -14.909 1.00 90.44 116 HIS A O 1
ATOM 897 N N . LEU A 1 117 ? 12.454 4.765 -14.783 1.00 92.56 117 LEU A N 1
ATOM 898 C CA . LEU A 1 117 ? 12.801 3.376 -15.053 1.00 92.56 117 LEU A CA 1
ATOM 899 C C . LEU A 1 117 ? 11.880 2.782 -16.131 1.00 92.56 117 LEU A C 1
ATOM 901 O O . LEU A 1 117 ? 10.665 3.004 -16.081 1.00 92.56 117 LEU A O 1
ATOM 905 N N . PRO A 1 118 ? 12.417 2.003 -17.090 1.00 92.19 118 PRO A N 1
ATOM 906 C CA . PRO A 1 118 ? 11.582 1.237 -18.003 1.00 92.19 118 PRO A CA 1
ATOM 907 C C . PRO A 1 118 ? 10.808 0.154 -17.246 1.00 92.19 118 PRO A C 1
ATOM 909 O O . PRO A 1 118 ? 11.284 -0.404 -16.255 1.00 92.19 118 PRO A O 1
ATOM 912 N N . LEU A 1 119 ? 9.612 -0.165 -17.741 1.00 90.94 119 LEU A N 1
ATOM 913 C CA . LEU A 1 119 ? 8.834 -1.283 -17.219 1.00 90.94 119 LEU A CA 1
ATOM 914 C C . LEU A 1 119 ? 9.539 -2.615 -17.528 1.00 90.94 119 LEU A C 1
ATOM 916 O O . LEU A 1 119 ? 10.097 -2.763 -18.620 1.00 90.94 119 LEU A O 1
ATOM 920 N N . PRO A 1 120 ? 9.522 -3.580 -16.590 1.00 87.62 120 PRO A N 1
ATOM 921 C CA . PRO A 1 120 ? 10.082 -4.904 -16.834 1.00 87.62 120 PRO A CA 1
ATOM 922 C C . PRO A 1 120 ? 9.314 -5.624 -17.950 1.00 87.62 120 PRO A C 1
ATOM 924 O O . PRO A 1 120 ? 8.149 -5.352 -18.199 1.00 87.62 120 PRO A O 1
ATOM 927 N N . THR A 1 121 ? 9.945 -6.565 -18.644 1.00 89.19 121 THR A N 1
ATOM 928 C CA . THR A 1 121 ? 9.228 -7.403 -19.612 1.00 89.19 121 THR A CA 1
ATOM 929 C C . THR A 1 121 ? 8.278 -8.349 -18.883 1.00 89.19 121 THR A C 1
ATOM 931 O O . THR A 1 121 ? 8.683 -9.007 -17.927 1.00 89.19 121 THR A O 1
ATOM 934 N N . LEU A 1 122 ? 7.029 -8.450 -19.338 1.00 86.00 122 LEU A N 1
ATOM 935 C CA . LEU A 1 122 ? 6.100 -9.460 -18.833 1.00 86.00 122 LEU A CA 1
ATOM 936 C C . LEU A 1 122 ? 6.363 -10.795 -19.533 1.00 86.00 122 LEU A C 1
ATOM 938 O O . LEU A 1 122 ? 6.273 -10.872 -20.756 1.00 86.00 122 LEU A O 1
ATOM 942 N N . ASP A 1 123 ? 6.610 -11.852 -18.756 1.00 79.06 123 ASP A N 1
ATOM 943 C CA . ASP A 1 123 ? 6.824 -13.213 -19.280 1.00 79.06 123 ASP A CA 1
ATOM 944 C C . ASP A 1 123 ? 5.581 -13.780 -19.986 1.00 79.06 123 ASP A C 1
ATOM 946 O O . ASP A 1 123 ? 5.668 -14.701 -20.797 1.00 79.06 123 ASP A O 1
ATOM 950 N N . ARG A 1 124 ? 4.405 -13.215 -19.691 1.00 70.69 124 ARG A N 1
ATOM 951 C CA . ARG A 1 124 ? 3.142 -13.516 -20.364 1.00 70.69 124 ARG A CA 1
ATOM 952 C C . ARG A 1 124 ? 2.446 -12.198 -20.724 1.00 70.69 124 ARG A C 1
ATOM 954 O O . ARG A 1 124 ? 1.703 -11.668 -19.896 1.00 70.69 124 ARG A O 1
ATOM 961 N N . PRO A 1 125 ? 2.709 -11.617 -21.907 1.00 59.88 125 PRO A N 1
ATOM 962 C CA . PRO A 1 125 ? 1.950 -10.464 -22.379 1.00 59.88 125 PRO A CA 1
ATOM 963 C C . PRO A 1 125 ? 0.486 -10.905 -22.511 1.00 59.88 125 PRO A C 1
ATOM 965 O O . PRO A 1 125 ? 0.170 -11.838 -23.242 1.00 59.88 125 PRO A O 1
ATOM 968 N N . ALA A 1 126 ? -0.375 -10.337 -21.678 1.00 57.38 126 ALA A N 1
ATOM 969 C CA . ALA A 1 126 ? -1.588 -10.991 -21.211 1.00 57.38 126 ALA A CA 1
ATOM 970 C C . ALA A 1 126 ? -2.662 -11.260 -22.285 1.00 57.38 126 ALA A C 1
ATOM 972 O O . ALA A 1 126 ? -2.945 -10.422 -23.137 1.00 57.38 126 ALA A O 1
ATOM 973 N N . GLU A 1 127 ? -3.385 -12.365 -22.090 1.00 53.69 127 GLU A N 1
ATOM 974 C CA . GLU A 1 127 ? -4.691 -12.733 -22.670 1.00 53.69 127 GLU A CA 1
ATOM 975 C C . GLU A 1 127 ? -5.838 -11.745 -22.311 1.00 53.69 127 GLU A C 1
ATOM 977 O O . GLU A 1 127 ? -7.003 -12.003 -22.600 1.00 53.69 127 GLU A O 1
ATOM 982 N N . LEU A 1 128 ? -5.531 -10.576 -21.727 1.00 54.78 128 LEU A N 1
ATOM 983 C CA . LEU A 1 128 ? -6.490 -9.557 -21.263 1.00 54.78 128 LEU A CA 1
ATOM 984 C C . LEU A 1 128 ? -7.273 -8.863 -22.395 1.00 54.78 128 LEU A C 1
ATOM 986 O O . LEU A 1 128 ? -8.277 -8.204 -22.132 1.00 54.78 128 LEU A O 1
ATOM 990 N N . THR A 1 129 ? -6.849 -8.997 -23.655 1.00 52.62 129 THR A N 1
ATOM 991 C CA . THR A 1 129 ? -7.591 -8.455 -24.806 1.00 52.62 129 THR A CA 1
ATOM 992 C C . THR A 1 129 ? -8.767 -9.335 -25.237 1.00 52.62 129 THR A C 1
ATOM 994 O O . THR A 1 129 ? -9.644 -8.845 -25.945 1.00 52.62 129 THR A O 1
ATOM 997 N N . ALA A 1 130 ? -8.833 -10.602 -24.807 1.00 51.50 130 ALA A N 1
ATOM 998 C CA . ALA A 1 130 ? -9.910 -11.514 -25.197 1.00 51.50 130 ALA A CA 1
ATOM 999 C C . ALA A 1 130 ? -11.222 -11.264 -24.427 1.00 51.50 130 ALA A C 1
ATOM 1001 O O . ALA A 1 130 ? -12.302 -11.419 -24.996 1.00 51.50 130 ALA A O 1
ATOM 1002 N N . ASP A 1 131 ? -11.142 -10.817 -23.170 1.00 49.88 131 ASP A N 1
ATOM 1003 C CA . ASP A 1 131 ? -12.325 -10.587 -22.328 1.00 49.88 131 ASP A CA 1
ATOM 1004 C C . ASP A 1 131 ? -12.914 -9.174 -22.484 1.00 49.88 131 ASP A C 1
ATOM 1006 O O . ASP A 1 131 ? -14.114 -8.979 -22.306 1.00 49.88 131 ASP A O 1
ATOM 1010 N N . ALA A 1 132 ? -12.112 -8.191 -22.910 1.00 50.62 132 ALA A N 1
ATOM 1011 C CA . ALA A 1 132 ? -12.590 -6.836 -23.206 1.00 50.62 132 ALA A CA 1
ATOM 1012 C C . ALA A 1 132 ? -13.401 -6.739 -24.516 1.00 50.62 132 ALA A C 1
ATOM 1014 O O . ALA A 1 132 ? -14.104 -5.756 -24.726 1.00 50.62 132 ALA A O 1
ATOM 1015 N N . ALA A 1 133 ? -13.323 -7.747 -25.392 1.00 48.22 133 ALA A N 1
ATOM 1016 C CA . ALA A 1 133 ? -14.065 -7.806 -26.655 1.00 48.22 133 ALA A CA 1
ATOM 1017 C C . ALA A 1 133 ? -15.410 -8.556 -26.549 1.00 48.22 133 ALA A C 1
ATOM 1019 O O . ALA A 1 133 ? -16.055 -8.801 -27.569 1.00 48.22 133 ALA A O 1
ATOM 1020 N N . LYS A 1 134 ? -15.815 -8.964 -25.337 1.00 49.34 134 LYS A N 1
ATOM 1021 C CA . LYS A 1 134 ? -16.982 -9.831 -25.103 1.00 49.34 134 LYS A CA 1
ATOM 1022 C C . LYS A 1 134 ? -18.176 -9.158 -24.414 1.00 49.34 134 LYS A C 1
ATOM 1024 O O . LYS A 1 134 ? -19.159 -9.8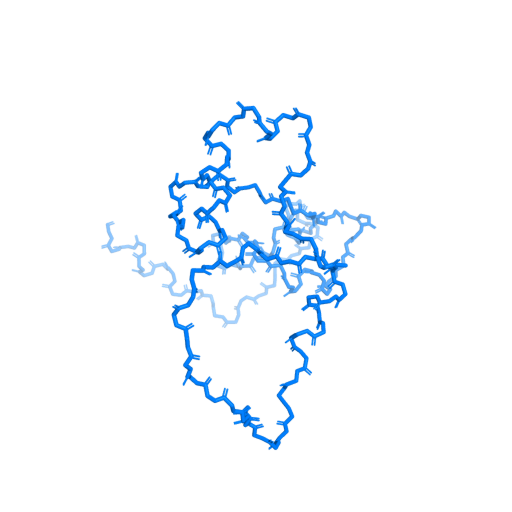54 -24.175 1.00 49.34 134 LYS A O 1
ATOM 1029 N N . ASN A 1 135 ? -18.112 -7.849 -24.155 1.00 38.91 135 ASN A N 1
ATOM 1030 C CA . ASN A 1 135 ? -19.236 -7.038 -23.668 1.00 38.91 135 ASN A CA 1
ATOM 1031 C C . ASN A 1 135 ? -19.579 -5.922 -24.652 1.00 38.91 135 ASN A C 1
ATOM 1033 O O . ASN A 1 135 ? -18.645 -5.184 -25.036 1.00 38.91 135 ASN A O 1
#

Solvent-accessible surface area (backbone atoms only — not comparable to full-atom values): 9375 Å² total; per-residue (Å²): 114,70,66,66,58,58,62,73,77,67,80,84,66,98,80,70,93,80,85,90,81,75,96,82,78,98,62,79,84,70,58,64,60,63,94,90,37,66,64,64,77,86,53,97,62,53,86,72,37,71,66,59,48,50,51,51,52,30,53,74,70,70,64,66,56,79,89,79,54,88,87,84,84,90,78,90,78,52,48,87,88,67,64,49,70,77,59,52,78,67,54,90,54,64,44,77,45,96,85,69,49,78,37,38,49,41,56,34,68,66,37,45,72,86,57,79,44,82,81,78,86,65,96,65,78,62,77,66,68,66,66,70,72,72,116

Radius of gyration: 24.73 Å; Cα contacts (8 Å, |Δi|>4): 69; chains: 1; bounding box: 40×44×65 Å